Protein AF-A0A956CK84-F1 (afdb_monomer_lite)

Sequence (85 aa):
MITRIYAVAINTFREAVRDKVLYGVLAFATAVLLFTLALAQLSLNQQLRVVLDVGLASISLFSVMVAIFLGSSLLYKEIERKTLY

Foldseek 3Di:
DVVVVVVVVVVLVVVLVPPVVLVVLVVVLVVQLVVLQVVLVVDDVCSVVSNCVSNVVSCVVSVVVSVVVSVVVVVVVCVVVPVDD

pLDDT: mean 85.78, std 9.4, range [48.47, 96.0]

Structure (mmCIF, N/CA/C/O backbone):
data_AF-A0A956CK84-F1
#
_entry.id   AF-A0A956CK84-F1
#
loop_
_atom_site.group_PDB
_atom_site.id
_atom_site.type_symbol
_atom_site.label_atom_id
_atom_site.label_alt_id
_atom_site.label_comp_id
_atom_site.label_asym_id
_atom_site.label_entity_id
_atom_site.label_seq_id
_atom_site.pdbx_PDB_ins_code
_atom_site.Cartn_x
_atom_site.Cartn_y
_atom_site.Cartn_z
_atom_site.occupancy
_atom_site.B_iso_or_equiv
_atom_site.auth_seq_id
_atom_site.auth_comp_id
_atom_site.auth_asym_id
_atom_site.auth_atom_id
_atom_site.pdbx_PDB_model_num
ATOM 1 N N . MET A 1 1 ? -2.929 -0.431 -33.220 1.00 70.88 1 MET A N 1
ATOM 2 C CA . MET A 1 1 ? -1.989 0.206 -32.262 1.00 70.88 1 MET A CA 1
ATOM 3 C C . MET A 1 1 ? -2.427 0.037 -30.812 1.00 70.88 1 MET A C 1
ATOM 5 O O . MET A 1 1 ? -1.626 -0.462 -30.035 1.00 70.88 1 MET A O 1
ATOM 9 N N . ILE A 1 2 ? -3.678 0.362 -30.457 1.00 84.19 2 ILE A N 1
ATOM 10 C CA . ILE A 1 2 ? -4.224 0.236 -29.087 1.00 84.19 2 ILE A CA 1
ATOM 11 C C . ILE A 1 2 ? -3.980 -1.152 -28.469 1.00 84.19 2 ILE A C 1
ATOM 13 O O . ILE A 1 2 ? -3.525 -1.249 -27.335 1.00 84.19 2 ILE A O 1
ATOM 17 N N . THR A 1 3 ? -4.162 -2.227 -29.240 1.00 89.56 3 THR A N 1
ATOM 18 C CA . THR A 1 3 ? -3.944 -3.608 -28.774 1.00 89.56 3 THR A CA 1
ATOM 19 C C . THR A 1 3 ? -2.505 -3.878 -28.321 1.00 89.56 3 THR A C 1
ATOM 21 O O . THR A 1 3 ? -2.293 -4.633 -27.380 1.00 89.56 3 THR A O 1
ATOM 24 N N . ARG A 1 4 ? -1.505 -3.244 -28.956 1.00 86.50 4 ARG A N 1
ATOM 25 C CA . ARG A 1 4 ? -0.089 -3.407 -28.580 1.00 86.50 4 ARG A CA 1
ATOM 26 C C . ARG A 1 4 ? 0.232 -2.657 -27.291 1.00 86.50 4 ARG A C 1
ATOM 28 O O . ARG A 1 4 ? 0.901 -3.209 -26.429 1.00 86.50 4 ARG A O 1
ATOM 35 N N . ILE A 1 5 ? -0.290 -1.438 -27.145 1.00 88.00 5 ILE A N 1
ATOM 36 C CA . ILE A 1 5 ? -0.140 -0.640 -25.918 1.00 88.00 5 ILE A CA 1
ATOM 37 C C . ILE A 1 5 ? -0.768 -1.389 -24.738 1.00 88.00 5 ILE A C 1
ATOM 39 O O . ILE A 1 5 ? -0.140 -1.539 -23.694 1.00 88.00 5 ILE A O 1
ATOM 43 N N . TYR A 1 6 ? -1.970 -1.935 -24.933 1.00 91.38 6 TYR A N 1
ATOM 44 C CA . TYR A 1 6 ? -2.663 -2.709 -23.908 1.00 91.38 6 TYR A CA 1
ATOM 45 C C . TYR A 1 6 ? -1.904 -3.988 -23.526 1.00 91.38 6 TYR A C 1
ATOM 47 O O . TYR A 1 6 ? -1.782 -4.304 -22.345 1.00 91.38 6 TYR A O 1
ATOM 55 N N . ALA A 1 7 ? -1.334 -4.694 -24.510 1.00 86.00 7 ALA A N 1
ATOM 56 C CA . ALA A 1 7 ? -0.527 -5.88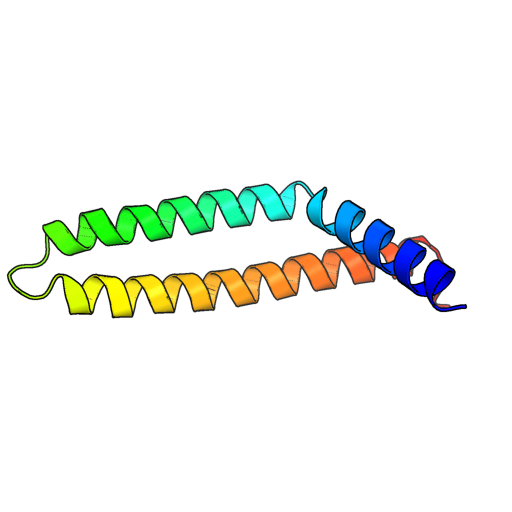9 -24.269 1.00 86.00 7 ALA A CA 1
ATOM 57 C C . ALA A 1 7 ? 0.735 -5.594 -23.438 1.00 86.00 7 ALA A C 1
ATOM 59 O O . ALA A 1 7 ? 1.078 -6.374 -22.551 1.00 86.00 7 ALA A O 1
ATOM 60 N N . VAL A 1 8 ? 1.405 -4.463 -23.678 1.00 85.19 8 VAL A N 1
ATOM 61 C CA . VAL A 1 8 ? 2.560 -4.045 -22.867 1.00 85.19 8 VAL A CA 1
ATOM 62 C C . VAL A 1 8 ? 2.112 -3.652 -21.459 1.00 85.19 8 VAL A C 1
ATOM 64 O O . VAL A 1 8 ? 2.663 -4.164 -20.488 1.00 85.19 8 VAL A O 1
ATOM 67 N N . ALA A 1 9 ? 1.071 -2.823 -21.335 1.00 85.50 9 ALA A N 1
ATOM 68 C CA . ALA A 1 9 ? 0.559 -2.369 -20.042 1.00 85.50 9 ALA A CA 1
ATOM 69 C C . ALA A 1 9 ? 0.140 -3.538 -19.134 1.00 85.50 9 ALA A C 1
ATOM 71 O O . ALA A 1 9 ? 0.517 -3.581 -17.962 1.00 85.50 9 ALA A O 1
ATOM 72 N N . ILE A 1 10 ? -0.589 -4.520 -19.676 1.00 88.69 10 ILE A N 1
ATOM 73 C CA . ILE A 1 10 ? -1.047 -5.668 -18.889 1.00 88.69 10 ILE A CA 1
ATOM 74 C C . ILE A 1 10 ? 0.102 -6.598 -18.498 1.00 88.69 10 ILE A C 1
ATOM 76 O O . ILE A 1 10 ? 0.072 -7.189 -17.418 1.00 88.69 10 ILE A O 1
ATOM 80 N N . ASN A 1 11 ? 1.130 -6.711 -19.343 1.00 86.94 11 ASN A N 1
ATOM 81 C CA . ASN A 1 11 ? 2.304 -7.509 -19.020 1.00 86.94 11 ASN A CA 1
ATOM 82 C C . ASN A 1 11 ? 3.114 -6.859 -17.889 1.00 86.94 11 ASN A C 1
ATOM 84 O O . ASN A 1 11 ? 3.417 -7.530 -16.905 1.00 86.94 11 ASN A O 1
ATOM 88 N N . THR A 1 12 ? 3.363 -5.549 -17.971 1.00 83.88 12 THR A N 1
ATOM 89 C CA . THR A 1 12 ? 4.047 -4.790 -16.911 1.00 83.88 12 THR A CA 1
ATOM 90 C C . THR A 1 12 ? 3.263 -4.822 -15.599 1.00 83.88 12 THR A C 1
ATOM 92 O O . THR A 1 12 ? 3.850 -5.037 -14.541 1.00 83.88 12 THR A O 1
ATOM 95 N N . PHE A 1 13 ? 1.932 -4.692 -15.649 1.00 81.50 13 PHE A N 1
ATOM 96 C CA . PHE A 1 13 ? 1.086 -4.804 -14.458 1.00 81.50 13 PHE A CA 1
ATOM 97 C C . PHE A 1 13 ? 1.181 -6.192 -13.816 1.00 81.50 13 PHE A C 1
ATOM 99 O O . PHE A 1 13 ? 1.418 -6.300 -12.615 1.00 81.50 13 PHE A O 1
ATOM 106 N N . ARG A 1 14 ? 1.052 -7.268 -14.603 1.00 83.56 14 ARG A N 1
ATOM 107 C CA . ARG A 1 14 ? 1.181 -8.640 -14.083 1.00 83.56 14 ARG A CA 1
ATOM 108 C C . ARG A 1 14 ? 2.555 -8.897 -13.485 1.00 83.56 14 ARG A C 1
ATOM 110 O O . ARG A 1 14 ? 2.649 -9.601 -12.486 1.00 83.56 14 ARG A O 1
ATOM 117 N N . GLU A 1 15 ? 3.601 -8.349 -14.087 1.00 80.81 15 GLU A N 1
ATOM 118 C CA . GLU A 1 15 ? 4.969 -8.482 -13.597 1.00 80.81 15 GLU A CA 1
ATOM 119 C C . GLU A 1 15 ? 5.201 -7.705 -12.295 1.00 80.81 15 GLU A C 1
ATOM 121 O O . GLU A 1 15 ? 5.846 -8.231 -11.389 1.00 80.81 15 GLU A O 1
ATOM 126 N N . ALA A 1 16 ? 4.622 -6.509 -12.162 1.00 77.75 16 ALA A N 1
ATOM 127 C CA . ALA A 1 16 ? 4.629 -5.734 -10.924 1.00 77.75 16 ALA A CA 1
ATOM 128 C C . ALA A 1 16 ? 3.847 -6.444 -9.803 1.00 77.75 16 ALA A C 1
ATOM 130 O O . ALA A 1 16 ? 4.354 -6.606 -8.700 1.00 77.75 16 ALA A O 1
ATOM 131 N N . VAL A 1 17 ? 2.651 -6.961 -10.099 1.00 80.12 17 VAL A N 1
ATOM 132 C CA . VAL A 1 17 ? 1.819 -7.721 -9.144 1.00 80.12 17 VAL A CA 1
ATOM 133 C C . VAL A 1 17 ? 2.487 -9.024 -8.703 1.00 80.12 17 VAL A C 1
ATOM 135 O O . VAL A 1 17 ? 2.228 -9.512 -7.609 1.00 80.12 17 VAL A O 1
ATOM 138 N N . ARG A 1 18 ? 3.355 -9.614 -9.532 1.00 81.50 18 ARG A N 1
ATOM 139 C CA . ARG A 1 18 ? 4.099 -10.833 -9.179 1.00 81.50 18 ARG A CA 1
ATOM 140 C C . ARG A 1 18 ? 5.285 -10.586 -8.252 1.00 81.50 18 ARG A C 1
ATOM 142 O O . ARG A 1 18 ? 5.917 -11.559 -7.836 1.00 81.50 18 ARG A O 1
ATOM 149 N N . ASP A 1 19 ? 5.599 -9.332 -7.949 1.00 80.25 19 ASP A N 1
ATOM 150 C CA . ASP A 1 19 ? 6.667 -8.991 -7.024 1.00 80.25 19 ASP A CA 1
ATOM 151 C C . ASP A 1 19 ? 6.294 -9.454 -5.604 1.00 80.25 19 ASP A C 1
ATOM 153 O O . ASP A 1 19 ? 5.264 -9.075 -5.042 1.00 80.25 19 ASP A O 1
ATOM 157 N N . LYS A 1 20 ? 7.129 -10.320 -5.019 1.00 80.50 20 LYS A N 1
ATOM 158 C CA . LYS A 1 20 ? 6.885 -10.919 -3.695 1.00 80.50 20 LYS A CA 1
ATOM 159 C C . LYS A 1 20 ? 6.798 -9.857 -2.600 1.00 80.50 20 LYS A C 1
ATOM 161 O O . LYS A 1 20 ? 6.086 -10.058 -1.617 1.00 80.50 20 LYS A O 1
ATOM 166 N N . VAL A 1 21 ? 7.490 -8.730 -2.782 1.00 84.75 21 VAL A N 1
ATOM 167 C CA . VAL A 1 21 ? 7.465 -7.602 -1.844 1.00 84.75 21 VAL A CA 1
ATOM 168 C C . VAL A 1 21 ? 6.054 -7.023 -1.739 1.00 84.75 21 VAL A C 1
ATOM 170 O O . VAL A 1 21 ? 5.570 -6.769 -0.637 1.00 84.75 21 VAL A O 1
ATOM 173 N N . LEU A 1 22 ? 5.357 -6.897 -2.871 1.00 85.50 22 LEU A N 1
ATOM 174 C CA . LEU A 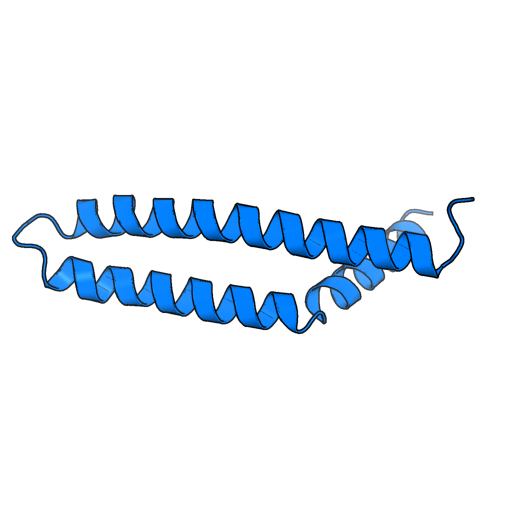1 22 ? 3.997 -6.361 -2.945 1.00 85.50 22 LEU A CA 1
ATOM 175 C C . LEU A 1 22 ? 3.005 -7.225 -2.156 1.00 85.50 22 LEU A C 1
ATOM 177 O O . LEU A 1 22 ? 2.206 -6.695 -1.385 1.00 85.50 22 LEU A O 1
ATOM 181 N N . TYR A 1 23 ? 3.106 -8.553 -2.276 1.00 88.38 23 TYR A N 1
ATOM 182 C CA . TYR A 1 23 ? 2.296 -9.481 -1.477 1.00 88.38 23 TYR A CA 1
ATOM 183 C C . TYR A 1 23 ? 2.566 -9.349 0.022 1.00 88.38 23 TYR A C 1
ATOM 185 O O . TYR A 1 23 ? 1.622 -9.367 0.809 1.00 88.38 23 TYR A O 1
ATOM 193 N N . GLY A 1 24 ? 3.832 -9.188 0.420 1.00 90.56 24 GLY A N 1
ATOM 194 C CA . GLY A 1 24 ? 4.201 -8.989 1.823 1.00 90.56 24 GLY A CA 1
ATOM 195 C C . GLY A 1 24 ? 3.595 -7.712 2.406 1.00 90.56 24 GLY A C 1
ATOM 196 O O . GLY A 1 24 ? 2.977 -7.751 3.470 1.00 90.56 24 GLY A O 1
ATOM 197 N N . VAL A 1 25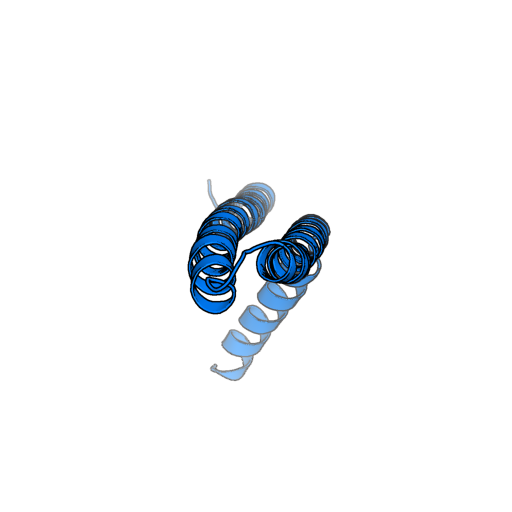 ? 3.705 -6.595 1.679 1.00 89.62 25 VAL A N 1
ATOM 198 C CA . VAL A 1 25 ? 3.135 -5.307 2.103 1.00 89.62 25 VAL A CA 1
ATOM 199 C C . VAL A 1 25 ? 1.608 -5.374 2.168 1.00 89.62 25 VAL A C 1
ATOM 201 O O . VAL A 1 25 ? 1.031 -4.922 3.152 1.00 89.62 25 VAL A O 1
ATOM 204 N N . LEU A 1 26 ? 0.944 -5.983 1.179 1.00 90.75 26 LEU A N 1
ATOM 205 C CA . LEU A 1 26 ? -0.516 -6.141 1.184 1.00 90.75 26 LEU A CA 1
ATOM 206 C C . LEU A 1 26 ? -1.010 -7.030 2.329 1.00 90.75 26 LEU A C 1
ATOM 208 O O . LEU A 1 26 ? -2.005 -6.696 2.977 1.00 90.75 26 LEU A O 1
ATOM 212 N N . ALA A 1 27 ? -0.320 -8.139 2.604 1.00 93.38 27 ALA A N 1
ATOM 213 C CA . ALA A 1 27 ? -0.661 -9.020 3.717 1.00 93.38 27 ALA A CA 1
ATOM 214 C C . ALA A 1 27 ? -0.543 -8.283 5.057 1.00 93.38 27 ALA A C 1
ATOM 216 O O . ALA A 1 27 ? -1.459 -8.337 5.879 1.00 93.38 27 ALA A O 1
ATOM 217 N N . PHE A 1 28 ? 0.546 -7.536 5.251 1.00 93.31 28 PHE A N 1
ATOM 218 C CA . PHE A 1 28 ? 0.762 -6.768 6.473 1.00 93.31 28 PHE A CA 1
ATOM 219 C C . PHE A 1 28 ? -0.236 -5.608 6.612 1.00 93.31 28 PHE A C 1
ATOM 221 O O . PHE A 1 28 ? -0.825 -5.435 7.677 1.00 93.31 28 PHE A O 1
ATOM 228 N N . ALA A 1 29 ? -0.519 -4.879 5.529 1.00 93.56 29 ALA A N 1
ATOM 229 C CA . ALA A 1 29 ? -1.529 -3.822 5.515 1.00 93.56 29 ALA A CA 1
ATOM 230 C C . ALA A 1 29 ? -2.922 -4.356 5.878 1.00 93.56 29 ALA A C 1
ATOM 232 O O . ALA A 1 29 ? -3.628 -3.761 6.690 1.00 93.56 29 ALA A O 1
ATOM 233 N N . THR A 1 30 ? -3.297 -5.515 5.330 1.00 94.44 30 THR A N 1
ATOM 234 C CA . THR A 1 30 ? -4.575 -6.172 5.642 1.00 94.44 30 THR A CA 1
ATOM 235 C C . THR A 1 30 ? -4.630 -6.610 7.103 1.00 94.44 30 THR A C 1
ATOM 237 O O . THR A 1 30 ? -5.640 -6.391 7.767 1.00 94.44 30 THR A O 1
ATOM 240 N N . ALA A 1 31 ? -3.544 -7.178 7.635 1.00 95.88 31 ALA A N 1
ATOM 241 C CA . ALA A 1 31 ? -3.466 -7.567 9.041 1.00 95.88 31 ALA A CA 1
ATOM 242 C C . ALA A 1 31 ? -3.636 -6.362 9.980 1.00 95.88 31 ALA A C 1
ATOM 244 O O . ALA A 1 31 ? -4.409 -6.436 10.935 1.00 95.88 31 ALA A O 1
ATOM 245 N N . VAL A 1 32 ? -2.982 -5.235 9.679 1.00 94.12 32 VAL A N 1
ATOM 246 C CA . VAL A 1 32 ? -3.129 -3.994 10.453 1.00 94.12 32 VAL A CA 1
ATOM 247 C C . VAL A 1 32 ? -4.555 -3.450 10.356 1.00 94.12 32 VAL A C 1
ATOM 249 O O . VAL A 1 32 ? -5.131 -3.084 11.378 1.00 94.12 32 VAL A O 1
ATOM 252 N N . LEU A 1 33 ? -5.167 -3.461 9.168 1.00 93.81 33 LEU A N 1
ATOM 253 C CA . LEU A 1 33 ? -6.560 -3.044 8.991 1.00 93.81 33 LEU A CA 1
ATOM 254 C C . LEU A 1 33 ? -7.530 -3.903 9.805 1.00 93.81 33 LEU A C 1
ATOM 256 O O . LEU A 1 33 ? -8.393 -3.360 10.490 1.00 93.81 33 LEU A O 1
ATOM 260 N N . LEU A 1 34 ? -7.364 -5.224 9.809 1.00 93.62 34 LEU A N 1
ATOM 261 C CA . LEU A 1 34 ? -8.162 -6.110 10.661 1.00 93.62 34 LEU A CA 1
ATOM 262 C C . LEU A 1 34 ? -7.915 -5.848 12.150 1.00 93.62 34 LEU A C 1
ATOM 264 O O . LEU A 1 34 ? -8.856 -5.854 12.943 1.00 93.62 34 LEU A O 1
ATOM 268 N N . PHE A 1 35 ? -6.674 -5.545 12.533 1.00 92.88 35 PHE A N 1
ATOM 269 C CA . PHE A 1 35 ? -6.338 -5.183 13.906 1.00 92.88 35 PHE A CA 1
ATOM 270 C C . PHE A 1 35 ? -7.033 -3.888 14.358 1.00 92.88 35 PHE A C 1
ATOM 272 O O . PHE A 1 35 ? -7.407 -3.776 15.525 1.00 92.88 35 PHE A O 1
ATOM 279 N N . THR A 1 36 ? -7.315 -2.948 13.447 1.00 91.31 36 THR A N 1
ATOM 280 C CA . THR A 1 36 ? -8.096 -1.743 13.791 1.00 91.31 36 THR A CA 1
ATOM 281 C C . THR A 1 36 ? -9.505 -2.071 14.282 1.00 91.31 36 THR A C 1
ATOM 283 O O . THR A 1 36 ? -10.012 -1.390 15.171 1.00 91.31 36 THR A O 1
ATOM 286 N N . LEU A 1 37 ? -10.115 -3.154 13.786 1.00 88.69 37 LEU A N 1
ATOM 287 C CA . LEU A 1 37 ? -11.425 -3.612 14.254 1.00 88.69 37 LEU A CA 1
ATOM 288 C C . LEU A 1 37 ? -11.346 -4.142 15.690 1.00 88.69 37 LEU A C 1
ATOM 290 O O . LEU A 1 37 ? -12.235 -3.869 16.495 1.00 88.69 37 LEU A O 1
ATOM 294 N N . ALA A 1 38 ? -10.262 -4.844 16.035 1.00 90.69 38 ALA A N 1
ATOM 295 C CA . ALA A 1 38 ? -10.019 -5.283 17.407 1.00 90.69 38 ALA A CA 1
ATOM 296 C C . ALA A 1 38 ? -9.806 -4.082 18.349 1.00 90.69 38 ALA A C 1
ATOM 298 O O . ALA A 1 38 ? -10.384 -4.034 19.435 1.00 90.69 38 ALA A O 1
ATOM 299 N N . LEU A 1 39 ? -9.051 -3.068 17.910 1.00 87.25 39 LEU A N 1
ATOM 300 C CA . LEU A 1 39 ? -8.862 -1.819 18.661 1.00 87.25 39 LEU A CA 1
ATOM 301 C C . LEU A 1 39 ? -10.173 -1.048 18.859 1.00 87.25 39 LEU A C 1
ATOM 303 O O . LEU A 1 39 ? -10.415 -0.481 19.927 1.00 87.25 39 LEU A O 1
ATOM 307 N N . ALA A 1 40 ? -11.045 -1.050 17.851 1.00 88.56 40 ALA A N 1
ATOM 308 C CA . ALA A 1 40 ? -12.350 -0.416 17.940 1.00 88.56 40 ALA A CA 1
ATOM 309 C C . ALA A 1 40 ? -13.208 -1.048 19.040 1.00 88.56 40 ALA A C 1
ATOM 311 O O . ALA A 1 40 ? -13.807 -0.320 19.827 1.00 88.56 40 ALA A O 1
ATOM 312 N N . GLN A 1 41 ? -13.219 -2.379 19.156 1.00 86.00 41 GLN A N 1
ATOM 313 C CA . GLN A 1 41 ? -13.976 -3.078 20.203 1.00 86.00 41 GLN A CA 1
ATOM 314 C C . GLN A 1 41 ? -13.511 -2.725 21.622 1.00 86.00 41 GLN A C 1
ATOM 316 O O . GLN A 1 41 ? -14.337 -2.655 22.530 1.00 86.00 41 GLN A O 1
ATOM 321 N N . LEU A 1 42 ? -12.218 -2.449 21.808 1.00 85.75 42 LEU A N 1
ATOM 322 C CA . LEU A 1 42 ? -11.659 -1.994 23.087 1.00 85.75 42 LEU A CA 1
ATOM 323 C C . LEU A 1 42 ? -11.992 -0.526 23.404 1.00 85.75 42 LEU A C 1
ATOM 325 O O . LEU A 1 42 ? -11.817 -0.079 24.537 1.00 85.75 42 LEU A O 1
ATOM 329 N N . SER A 1 43 ? -12.470 0.238 22.421 1.00 81.50 43 SER A N 1
ATOM 330 C CA . SER A 1 43 ? -12.743 1.665 22.571 1.00 81.50 43 SER A CA 1
ATOM 331 C C . SER A 1 43 ? -14.146 1.899 23.133 1.00 81.50 43 SER A C 1
ATOM 333 O O . SER A 1 43 ? -15.153 1.658 22.465 1.00 81.50 43 SER A O 1
ATOM 335 N N . LEU A 1 44 ? -14.226 2.423 24.359 1.00 78.56 44 LEU A N 1
ATOM 336 C CA . LEU A 1 44 ? -15.490 2.764 25.017 1.00 78.56 44 LEU A CA 1
ATOM 337 C C . LEU A 1 44 ? -16.190 3.912 24.272 1.00 78.56 44 LEU A C 1
ATOM 339 O O . LEU A 1 44 ? -15.754 5.061 24.311 1.00 78.56 44 LEU A O 1
ATOM 343 N N . ASN A 1 45 ? -17.291 3.586 23.591 1.00 78.38 45 ASN A N 1
ATOM 344 C CA . ASN A 1 45 ? -18.189 4.524 22.905 1.00 78.38 45 ASN A CA 1
ATOM 345 C C . ASN A 1 45 ? -17.563 5.357 21.758 1.00 78.38 45 ASN A C 1
ATOM 347 O O . ASN A 1 45 ? -18.149 6.348 21.330 1.00 78.38 45 ASN A O 1
ATOM 351 N N . GLN A 1 46 ? -16.386 4.968 21.245 1.00 85.19 46 GLN A N 1
ATOM 352 C CA . GLN A 1 46 ? -15.672 5.669 20.156 1.00 85.19 46 GLN A CA 1
ATOM 353 C C . GLN A 1 46 ? -15.240 4.745 19.004 1.00 85.19 46 GLN A C 1
ATOM 355 O O . GLN A 1 46 ? -14.360 5.095 18.220 1.00 85.19 46 GLN A O 1
ATOM 360 N N . GLN A 1 47 ? -15.877 3.579 18.871 1.00 85.75 47 GLN A N 1
ATOM 361 C CA . GLN A 1 47 ? -15.569 2.559 17.859 1.00 85.75 47 GLN A CA 1
ATOM 362 C C . GLN A 1 47 ? -15.376 3.143 16.454 1.00 85.75 47 GLN A C 1
ATOM 364 O O . GLN A 1 47 ? -14.336 2.934 15.838 1.00 85.75 47 GLN A O 1
ATOM 369 N N . LEU A 1 48 ? -16.344 3.932 15.972 1.00 87.69 48 LEU A N 1
ATOM 370 C CA . LEU A 1 48 ? -16.300 4.506 14.624 1.00 87.69 48 LEU A CA 1
ATOM 371 C C . LEU A 1 48 ? -15.089 5.428 14.422 1.00 87.69 48 LEU A C 1
ATOM 373 O O . LEU A 1 48 ? -14.446 5.386 13.378 1.00 87.69 48 LEU A O 1
ATOM 377 N N . ARG A 1 49 ? -14.762 6.241 15.431 1.00 89.75 49 ARG A N 1
ATOM 378 C CA . ARG A 1 49 ? -13.658 7.200 15.354 1.00 89.75 49 ARG A CA 1
ATOM 379 C C . ARG A 1 49 ? -12.314 6.490 15.278 1.00 89.75 49 ARG A C 1
ATOM 381 O O . ARG A 1 49 ? -11.492 6.838 14.444 1.00 89.75 49 ARG A O 1
ATOM 388 N N . VAL A 1 50 ? -12.128 5.452 16.091 1.00 90.94 50 VAL A N 1
ATOM 389 C CA . VAL A 1 50 ? -10.879 4.681 16.119 1.00 90.94 50 VAL A CA 1
ATOM 390 C C . VAL A 1 50 ? -10.666 3.908 14.821 1.00 90.94 50 VAL A C 1
ATOM 392 O O . VAL A 1 50 ? -9.554 3.912 14.297 1.00 90.94 50 VAL A O 1
ATOM 395 N N . VAL A 1 51 ? -11.720 3.311 14.250 1.00 91.75 51 VAL A N 1
ATOM 396 C CA . VAL A 1 51 ? -11.620 2.660 12.932 1.00 91.75 51 VAL A CA 1
ATOM 397 C C . VAL A 1 51 ? -11.229 3.666 11.854 1.00 91.75 51 VAL A C 1
ATOM 399 O O . VAL A 1 51 ? -10.350 3.371 11.049 1.00 91.75 51 VAL A O 1
ATOM 402 N N . LEU A 1 52 ? -11.859 4.843 11.825 1.00 93.19 52 LEU A N 1
ATOM 403 C CA . LEU A 1 52 ? -11.564 5.852 10.810 1.00 93.19 52 LEU A CA 1
ATOM 404 C C . LEU A 1 52 ? -10.153 6.418 10.972 1.00 93.19 52 LEU A C 1
ATOM 406 O O . LEU A 1 52 ? -9.395 6.398 10.010 1.00 93.19 52 LEU A O 1
ATOM 410 N N . ASP A 1 53 ? -9.768 6.853 12.169 1.00 93.56 53 ASP A N 1
ATOM 411 C CA . ASP A 1 53 ? -8.461 7.475 12.390 1.00 93.56 53 ASP A CA 1
ATOM 412 C C . ASP A 1 53 ? -7.324 6.473 12.139 1.00 93.56 53 ASP A C 1
ATOM 414 O O . ASP A 1 53 ? -6.421 6.735 11.340 1.00 93.56 53 ASP A O 1
ATOM 418 N N . VAL A 1 54 ? -7.383 5.286 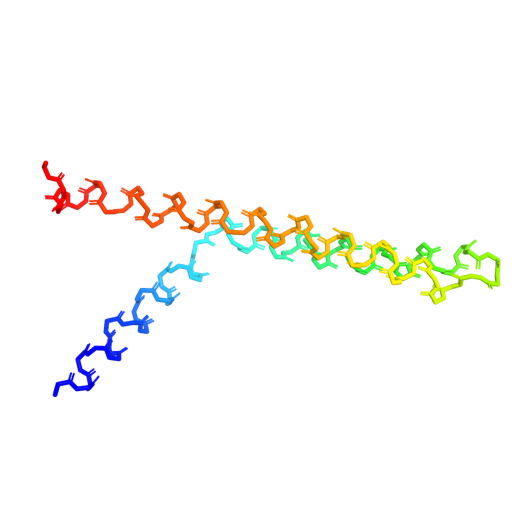12.756 1.00 93.00 54 VAL A N 1
ATOM 419 C CA . VAL A 1 54 ? -6.317 4.278 12.626 1.00 93.00 54 VAL A CA 1
ATOM 420 C C . VAL A 1 54 ? -6.354 3.612 11.252 1.00 93.00 54 VAL A C 1
ATOM 422 O O . VAL A 1 54 ? -5.302 3.363 10.660 1.00 93.00 54 VAL A O 1
ATOM 425 N N . GLY A 1 55 ? -7.544 3.342 10.715 1.00 93.56 55 GLY A N 1
ATOM 426 C CA . GLY A 1 55 ? -7.713 2.738 9.397 1.00 93.56 55 GLY A CA 1
ATOM 427 C C . GLY A 1 55 ? -7.203 3.650 8.285 1.00 93.56 55 GLY A C 1
ATOM 428 O O . GLY A 1 55 ? -6.386 3.217 7.471 1.00 93.56 55 GLY A O 1
ATOM 429 N N . LEU A 1 56 ? -7.604 4.925 8.281 1.00 95.12 56 LEU A N 1
ATOM 430 C CA . LEU A 1 56 ? -7.130 5.896 7.291 1.00 95.12 56 LEU A CA 1
ATOM 431 C C . LEU A 1 56 ? -5.630 6.167 7.437 1.00 95.12 56 LEU A C 1
ATOM 433 O O . LEU A 1 56 ? -4.929 6.202 6.424 1.00 95.12 56 LEU A O 1
ATOM 437 N N . ALA A 1 57 ? -5.112 6.285 8.666 1.00 95.25 57 ALA A N 1
ATOM 438 C CA . ALA A 1 57 ? -3.674 6.430 8.898 1.00 95.25 57 ALA A CA 1
ATOM 439 C C . ALA A 1 57 ? -2.886 5.226 8.356 1.00 95.25 57 ALA A C 1
ATOM 441 O O . ALA A 1 57 ? -1.869 5.401 7.682 1.00 95.25 57 ALA A O 1
ATOM 442 N N . SER A 1 58 ? -3.390 4.010 8.584 1.00 94.62 58 SER A N 1
ATOM 443 C CA . SER A 1 58 ? -2.784 2.778 8.071 1.00 94.62 58 SER A CA 1
ATOM 444 C C . SER A 1 58 ? -2.790 2.750 6.543 1.00 94.62 58 SER A C 1
ATOM 446 O O . SER A 1 58 ? -1.747 2.519 5.936 1.00 94.62 58 SER A O 1
ATOM 448 N N . ILE A 1 59 ? -3.929 3.045 5.902 1.00 95.31 59 ILE A N 1
ATOM 449 C CA . ILE A 1 59 ? -4.032 3.109 4.432 1.00 95.31 59 ILE A CA 1
ATOM 450 C C . ILE A 1 59 ? -3.048 4.135 3.870 1.00 95.31 59 ILE A C 1
ATOM 452 O O . ILE A 1 59 ? -2.318 3.828 2.928 1.00 95.31 59 ILE A O 1
ATOM 456 N N . SER A 1 60 ? -2.990 5.329 4.465 1.00 96.00 60 SER A N 1
ATOM 457 C CA . SER A 1 60 ? -2.062 6.381 4.051 1.00 96.00 60 SER A CA 1
ATOM 458 C C . SER A 1 60 ? -0.614 5.893 4.116 1.00 96.00 60 SER A C 1
ATOM 460 O O . SER A 1 60 ? 0.106 5.978 3.121 1.00 96.00 60 SER A O 1
ATOM 462 N N . LEU A 1 61 ? -0.195 5.316 5.245 1.00 95.12 61 LEU A N 1
ATOM 463 C CA . LEU A 1 61 ? 1.163 4.805 5.424 1.00 95.12 61 LEU A CA 1
ATOM 464 C C . LEU A 1 61 ? 1.505 3.717 4.396 1.00 95.12 61 LEU A C 1
ATOM 466 O O . LEU A 1 61 ? 2.516 3.812 3.696 1.00 95.12 61 LEU A O 1
ATOM 470 N N . PHE A 1 62 ? 0.645 2.705 4.261 1.00 93.94 62 PHE A N 1
ATOM 471 C CA . PHE A 1 62 ? 0.894 1.591 3.348 1.00 93.94 62 PHE A CA 1
ATOM 472 C C . PHE A 1 62 ? 0.846 2.006 1.879 1.00 93.94 62 PHE A C 1
ATOM 474 O O . PHE A 1 62 ? 1.618 1.473 1.084 1.00 93.94 62 PHE A O 1
ATOM 481 N N . SER A 1 63 ? 0.016 2.983 1.510 1.00 92.62 63 SER A N 1
ATOM 482 C CA . SER A 1 63 ? -0.033 3.500 0.138 1.00 92.62 63 SER A CA 1
ATOM 483 C C . SER A 1 63 ? 1.299 4.125 -0.293 1.00 92.62 63 SER A C 1
ATOM 485 O O . SER A 1 63 ? 1.791 3.835 -1.385 1.00 92.62 63 SER A O 1
ATOM 487 N N . VAL A 1 64 ? 1.935 4.899 0.594 1.00 94.75 64 VAL A N 1
ATOM 488 C CA . VAL A 1 64 ? 3.255 5.497 0.350 1.00 94.75 64 VAL A CA 1
ATOM 489 C C . VAL A 1 64 ? 4.326 4.414 0.257 1.00 94.75 64 VAL A C 1
ATOM 491 O O . VAL A 1 64 ? 5.147 4.444 -0.659 1.00 94.75 64 VAL A O 1
ATOM 494 N N . MET A 1 65 ? 4.297 3.421 1.151 1.00 91.81 65 MET A N 1
ATOM 495 C CA . MET A 1 65 ? 5.233 2.294 1.088 1.00 91.81 65 MET A CA 1
ATOM 496 C C . MET A 1 65 ? 5.121 1.548 -0.245 1.00 91.81 65 MET A C 1
ATOM 498 O O . MET A 1 65 ? 6.135 1.336 -0.909 1.00 91.81 65 MET A O 1
ATOM 502 N N . VAL A 1 66 ? 3.902 1.197 -0.671 1.00 90.94 66 VAL A N 1
ATOM 503 C CA . VAL A 1 66 ? 3.670 0.532 -1.963 1.00 90.94 66 VAL A CA 1
ATOM 504 C C . VAL A 1 66 ? 4.200 1.389 -3.111 1.00 90.94 66 VAL A C 1
ATOM 506 O O . VAL A 1 66 ? 4.896 0.855 -3.969 1.00 90.94 66 VAL A O 1
ATOM 509 N N . ALA A 1 67 ? 3.944 2.701 -3.114 1.00 91.50 67 ALA A N 1
ATOM 510 C CA . ALA A 1 67 ? 4.443 3.598 -4.156 1.00 91.50 67 ALA A CA 1
ATOM 511 C C . ALA A 1 67 ? 5.981 3.596 -4.251 1.00 91.50 67 ALA A C 1
ATOM 513 O O . ALA A 1 67 ? 6.523 3.499 -5.353 1.00 91.50 67 ALA A O 1
ATOM 514 N N . ILE A 1 68 ? 6.683 3.635 -3.113 1.00 90.88 68 ILE A N 1
ATOM 515 C CA . ILE A 1 68 ? 8.154 3.599 -3.065 1.00 90.88 68 ILE A CA 1
ATOM 516 C C . ILE A 1 68 ? 8.686 2.259 -3.584 1.00 90.88 68 ILE A C 1
ATOM 518 O O . ILE A 1 68 ? 9.577 2.238 -4.435 1.00 90.88 68 ILE A O 1
ATOM 522 N N . PHE A 1 69 ? 8.143 1.137 -3.103 1.00 87.88 69 PHE A N 1
ATOM 523 C CA . PHE A 1 69 ? 8.605 -0.189 -3.521 1.00 87.88 69 PHE A CA 1
ATOM 524 C C . PHE A 1 69 ? 8.338 -0.452 -5.001 1.00 87.88 69 PHE A C 1
ATOM 526 O O . PHE A 1 69 ? 9.219 -0.948 -5.703 1.00 87.88 69 PHE A O 1
ATOM 533 N N . LEU A 1 70 ? 7.151 -0.088 -5.489 1.00 86.44 70 LEU A N 1
ATOM 534 C CA . LEU A 1 70 ? 6.798 -0.269 -6.892 1.00 86.44 70 LEU A CA 1
ATOM 535 C C . LEU A 1 70 ? 7.657 0.618 -7.793 1.00 86.44 70 LEU A C 1
ATOM 537 O O . LEU A 1 70 ? 8.192 0.135 -8.787 1.00 86.44 70 LEU A O 1
ATOM 541 N N . GLY A 1 71 ? 7.845 1.886 -7.413 1.00 87.12 71 GLY A N 1
ATOM 542 C CA . GLY A 1 71 ? 8.712 2.819 -8.131 1.00 87.12 71 GLY A CA 1
ATOM 543 C C . GLY A 1 71 ? 10.158 2.330 -8.200 1.00 87.12 71 GLY A C 1
ATOM 544 O O . GLY A 1 71 ? 10.745 2.320 -9.277 1.00 87.12 71 GLY A O 1
ATOM 545 N N . SER A 1 72 ? 10.704 1.850 -7.080 1.00 85.88 72 SER A N 1
ATOM 546 C CA . SER A 1 72 ? 12.053 1.275 -7.018 1.00 85.88 72 SER A CA 1
ATOM 547 C C . SER A 1 72 ? 12.195 0.012 -7.877 1.00 85.88 72 SER A C 1
ATOM 549 O O . SER A 1 72 ? 13.133 -0.086 -8.663 1.00 85.88 72 SER A O 1
ATOM 551 N N . SER A 1 73 ? 11.242 -0.928 -7.798 1.00 83.31 73 SER A N 1
ATOM 552 C CA . SER A 1 73 ? 11.258 -2.174 -8.589 1.00 83.31 73 SER A CA 1
ATOM 553 C C . SER A 1 73 ? 11.180 -1.895 -10.093 1.00 83.31 73 SER A C 1
ATOM 555 O O . SER A 1 73 ? 11.888 -2.523 -10.882 1.00 83.31 73 SER A O 1
ATOM 557 N N . LEU A 1 74 ? 10.366 -0.917 -10.504 1.00 82.50 74 LEU A N 1
ATOM 558 C CA . LEU A 1 74 ? 10.295 -0.479 -11.899 1.00 82.50 74 LEU A CA 1
ATOM 559 C C . LEU A 1 74 ? 11.599 0.194 -12.344 1.00 82.50 74 LEU A C 1
ATOM 561 O O . LEU A 1 74 ? 12.157 -0.198 -13.365 1.00 82.50 74 LEU A O 1
ATOM 565 N N . LEU A 1 75 ? 12.123 1.136 -11.553 1.00 83.75 75 LEU A N 1
ATOM 566 C CA . LEU A 1 75 ? 13.368 1.843 -11.863 1.00 83.75 75 LEU A CA 1
ATOM 567 C C . LEU A 1 75 ? 14.558 0.879 -11.974 1.00 83.75 75 LEU A C 1
ATOM 569 O O . LEU A 1 75 ? 15.342 0.971 -12.915 1.00 83.75 75 LEU A O 1
ATOM 573 N N . TYR A 1 76 ? 14.666 -0.075 -11.048 1.00 79.38 76 TYR A N 1
ATOM 574 C CA . TYR A 1 76 ? 15.712 -1.095 -11.059 1.00 79.38 76 TYR A CA 1
ATOM 575 C C . TYR A 1 76 ? 15.678 -1.926 -12.347 1.00 79.38 76 TYR A C 1
ATOM 577 O O . TYR A 1 76 ? 16.713 -2.127 -12.979 1.00 79.38 76 TYR A O 1
ATOM 585 N N . LYS A 1 77 ? 14.483 -2.348 -12.780 1.00 76.75 77 LYS A N 1
ATOM 586 C CA . LYS A 1 77 ? 14.301 -3.111 -14.026 1.00 76.75 77 LYS A CA 1
ATOM 587 C C . LYS A 1 77 ? 14.656 -2.299 -15.270 1.00 76.75 77 LYS A C 1
ATOM 589 O O . LYS A 1 77 ? 15.207 -2.858 -16.217 1.00 76.75 77 LYS A O 1
ATOM 594 N N . GLU A 1 78 ? 14.344 -1.006 -15.278 1.00 77.62 78 GLU A N 1
ATOM 595 C CA . GLU A 1 78 ? 14.710 -0.091 -16.366 1.00 77.62 78 GLU A CA 1
ATOM 596 C C . GLU A 1 78 ? 16.242 0.032 -16.482 1.00 77.62 78 GLU A C 1
ATOM 598 O O . GLU A 1 78 ? 16.804 -0.084 -17.573 1.00 77.62 78 GLU A O 1
ATOM 603 N N . ILE A 1 79 ? 16.928 0.176 -15.340 1.00 78.56 79 ILE A N 1
ATOM 604 C CA . ILE A 1 79 ? 18.394 0.252 -15.265 1.00 78.56 79 ILE A CA 1
ATOM 605 C C . ILE A 1 79 ? 19.037 -1.070 -15.715 1.00 78.56 79 ILE A C 1
ATOM 607 O O . ILE A 1 79 ? 19.966 -1.066 -16.524 1.00 78.56 79 ILE A O 1
ATOM 611 N N . GLU A 1 80 ? 18.534 -2.215 -15.244 1.00 71.50 80 GLU A N 1
ATOM 612 C CA . GLU A 1 80 ? 19.074 -3.539 -15.586 1.00 71.50 80 GLU A CA 1
ATOM 613 C C . GLU A 1 80 ? 18.928 -3.863 -17.082 1.00 71.50 80 GLU A C 1
ATOM 615 O O . GLU A 1 80 ? 19.820 -4.461 -17.690 1.00 71.50 80 GLU A O 1
ATOM 620 N N . ARG A 1 81 ? 17.842 -3.404 -17.718 1.00 70.81 81 ARG A N 1
ATOM 621 C CA . ARG A 1 81 ? 17.612 -3.582 -19.160 1.00 70.81 81 ARG A CA 1
ATOM 622 C C . ARG A 1 81 ? 18.490 -2.696 -20.053 1.00 70.81 81 ARG A C 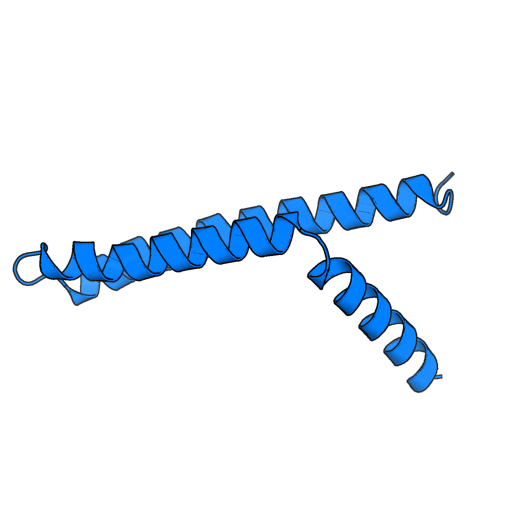1
ATOM 624 O O . ARG A 1 81 ? 18.367 -2.804 -21.273 1.00 70.81 81 ARG A O 1
ATOM 631 N N . LYS A 1 82 ? 19.382 -1.867 -19.489 1.00 59.53 82 LYS A N 1
ATOM 632 C CA . LYS A 1 82 ? 20.255 -0.925 -20.222 1.00 59.53 82 LYS A CA 1
ATOM 633 C C . LYS A 1 82 ? 19.494 -0.038 -21.222 1.00 59.53 82 LYS A C 1
ATOM 635 O O . LYS A 1 82 ? 20.041 0.336 -22.258 1.00 59.53 82 LYS A O 1
ATOM 640 N N . THR A 1 83 ? 18.229 0.282 -20.950 1.00 57.03 83 THR A N 1
ATOM 641 C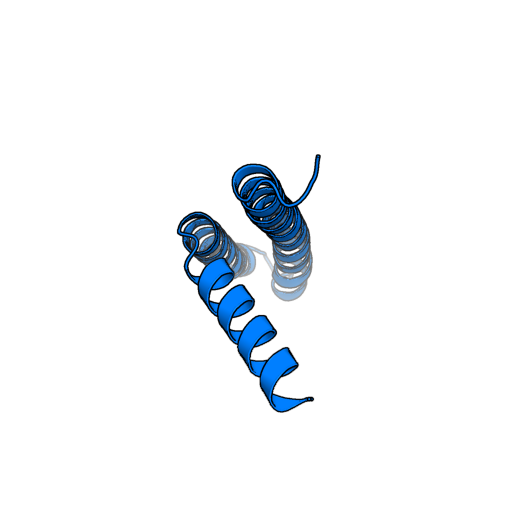 CA . THR A 1 83 ? 17.452 1.206 -21.797 1.00 57.03 83 THR A CA 1
ATOM 642 C C . THR A 1 83 ? 17.779 2.669 -21.499 1.00 57.03 83 THR A C 1
ATOM 644 O O . THR A 1 83 ? 17.523 3.527 -22.340 1.00 57.03 83 THR A O 1
ATOM 647 N N . LEU A 1 84 ? 18.402 2.943 -20.348 1.00 48.84 84 LEU A N 1
ATOM 648 C CA . LEU A 1 84 ? 19.011 4.222 -19.996 1.00 48.84 84 LEU A CA 1
ATOM 649 C C . LEU A 1 84 ? 20.538 4.057 -19.944 1.00 48.84 84 LEU A C 1
ATOM 651 O O . LEU A 1 84 ? 21.058 3.349 -19.081 1.00 48.84 84 LEU A O 1
ATOM 655 N N . TYR A 1 85 ? 21.224 4.695 -20.892 1.00 48.47 85 TYR A N 1
ATOM 656 C CA . TYR A 1 85 ? 22.622 5.118 -20.775 1.00 48.47 85 TYR A CA 1
ATOM 657 C C . TYR A 1 85 ? 22.645 6.606 -20.431 1.00 48.47 85 TYR A C 1
ATOM 659 O O . TYR A 1 85 ? 21.765 7.328 -20.956 1.00 48.47 85 TYR A O 1
#

Secondary structure (DSSP, 8-state):
-HHHHHHHHHHHHHHHHT-HHHHHHHHHHHHHHHHHHHHHHHSTT-HHHHHHHHHHHHHHHHHHHHHHHHHHHHHHHHHHTT---

Radius of gyration: 18.33 Å; chains: 1; bounding box: 41×18×57 Å